Protein AF-A0A3Q2QV92-F1 (afdb_mo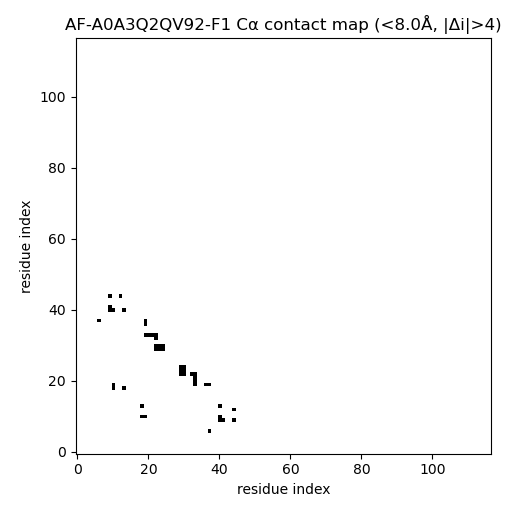nomer)

InterPro domains:
  IPR042800 MAP3K7 C-terminal-like protein [PTHR47140] (11-117)
  IPR060742 MAP3K7-like, C-terminal coiled coil [PF27575] (24-115)

Sequence (117 aa):
METNSSPSHFFICLVNVLQPVPPCMSLRESVQVYKEHCRMAREFHHVKQEISVLEERKRKLLAELVEDEKVAVEIVRLEEEFQRLTEENRSLVTLHSERRQQLERLCLANQTSQDPS

Solvent-accessible surface area (backbone atoms only — not comparable to full-atom values): 6821 Å² total; per-residue (Å²): 137,83,78,81,75,78,72,75,73,60,51,73,78,39,59,83,90,67,48,80,68,84,54,50,88,92,38,70,66,40,44,50,53,38,54,50,51,57,50,53,46,48,53,52,52,51,53,52,50,54,51,51,53,51,53,52,50,51,52,51,53,53,53,52,52,55,55,52,51,54,51,52,55,51,50,54,56,50,52,54,50,52,52,52,52,51,53,51,50,53,51,51,55,51,52,52,52,53,53,50,52,52,51,54,51,53,56,52,56,54,54,72,71,67,70,77,134

Structure (mmCIF, N/CA/C/O backbone):
data_AF-A0A3Q2QV92-F1
#
_entry.id   AF-A0A3Q2QV92-F1
#
loop_
_atom_site.group_PDB
_atom_site.id
_atom_site.type_symbol
_atom_site.label_atom_id
_atom_site.label_alt_id
_atom_site.label_comp_id
_atom_site.label_asym_id
_atom_site.label_entity_id
_atom_site.label_seq_id
_atom_site.pdbx_PDB_ins_code
_atom_site.Cartn_x
_atom_site.Cartn_y
_atom_site.Cartn_z
_atom_site.occupancy
_atom_site.B_iso_or_equiv
_atom_site.auth_seq_id
_atom_site.auth_comp_id
_atom_site.auth_asym_id
_atom_site.auth_atom_id
_atom_site.pdbx_PDB_model_num
ATOM 1 N N . MET A 1 1 ? 45.230 2.906 -34.585 1.00 32.62 1 MET A N 1
ATOM 2 C CA . MET A 1 1 ? 44.788 1.650 -33.945 1.00 32.62 1 MET A CA 1
ATOM 3 C C . MET A 1 1 ? 43.510 1.970 -33.194 1.00 32.62 1 MET A C 1
ATOM 5 O O . MET A 1 1 ? 43.583 2.457 -32.076 1.00 32.62 1 MET A O 1
ATOM 9 N N . GLU A 1 2 ? 42.357 1.836 -33.850 1.00 36.00 2 GLU A N 1
ATOM 10 C CA . GLU A 1 2 ? 41.067 2.069 -33.193 1.00 36.00 2 GLU A CA 1
ATOM 11 C C . GLU A 1 2 ? 40.685 0.814 -32.415 1.00 36.00 2 GLU A C 1
ATOM 13 O O . GLU A 1 2 ? 40.704 -0.299 -32.942 1.00 36.00 2 GLU A O 1
ATOM 18 N N . THR A 1 3 ? 40.434 0.992 -31.125 1.00 40.31 3 THR A N 1
ATOM 19 C CA . THR A 1 3 ? 40.101 -0.079 -30.200 1.00 40.31 3 THR A CA 1
ATOM 20 C C . THR A 1 3 ? 38.724 -0.636 -30.552 1.00 40.31 3 THR A C 1
ATOM 22 O O . THR A 1 3 ? 37.710 0.056 -30.474 1.00 40.31 3 THR A O 1
ATOM 25 N N . ASN A 1 4 ? 38.702 -1.912 -30.944 1.00 44.56 4 ASN A N 1
ATOM 26 C CA . ASN A 1 4 ? 37.500 -2.737 -30.999 1.00 44.56 4 ASN A CA 1
ATOM 27 C C . ASN A 1 4 ? 36.837 -2.713 -29.617 1.00 44.56 4 ASN A C 1
ATOM 29 O O . ASN A 1 4 ? 37.241 -3.430 -28.703 1.00 44.56 4 ASN A O 1
ATOM 33 N N . SER A 1 5 ? 35.852 -1.834 -29.455 1.00 44.88 5 SER A N 1
ATOM 34 C CA . SER A 1 5 ? 35.025 -1.750 -28.260 1.00 44.88 5 SER A CA 1
ATOM 35 C C . SER A 1 5 ? 34.110 -2.974 -28.256 1.00 44.88 5 SER A C 1
ATOM 37 O O . SER A 1 5 ? 33.165 -3.058 -29.042 1.00 44.88 5 SER A O 1
ATOM 39 N N . SER A 1 6 ? 34.472 -3.976 -27.454 1.00 47.66 6 SER A N 1
ATOM 40 C CA . SER A 1 6 ? 33.797 -5.272 -27.424 1.00 47.66 6 SER A CA 1
ATOM 41 C C . SER A 1 6 ? 32.305 -5.124 -27.088 1.00 47.66 6 SER A C 1
ATOM 43 O O . SER A 1 6 ? 31.974 -4.479 -26.091 1.00 47.66 6 SER A O 1
ATOM 45 N N . PRO A 1 7 ? 31.384 -5.746 -27.846 1.00 55.47 7 PRO A N 1
ATOM 46 C CA . PRO A 1 7 ? 29.952 -5.464 -27.739 1.00 55.47 7 PRO A CA 1
ATOM 47 C C . PRO A 1 7 ? 29.232 -6.277 -26.633 1.00 55.47 7 PRO A C 1
ATOM 49 O O . PRO A 1 7 ? 28.012 -6.327 -26.574 1.00 55.47 7 PRO A O 1
ATOM 52 N N . SER A 1 8 ? 29.942 -6.979 -25.753 1.00 57.50 8 SER A N 1
ATOM 53 C CA . SER A 1 8 ? 29.521 -8.342 -25.399 1.00 57.50 8 SER A CA 1
ATOM 54 C C . SER A 1 8 ? 28.369 -8.523 -24.397 1.00 57.50 8 SER A C 1
ATOM 56 O O . SER A 1 8 ? 27.749 -9.579 -24.426 1.00 57.50 8 SER A O 1
ATOM 58 N N . HIS A 1 9 ? 28.035 -7.564 -23.525 1.00 56.59 9 HIS A N 1
ATOM 59 C CA . HIS A 1 9 ? 27.060 -7.838 -22.447 1.00 56.59 9 HIS A CA 1
ATOM 60 C C . HIS A 1 9 ? 25.622 -7.369 -22.739 1.00 56.59 9 HIS A C 1
ATOM 62 O O . HIS A 1 9 ? 24.667 -7.931 -22.208 1.00 56.59 9 HIS A O 1
ATOM 68 N N . PHE A 1 10 ? 25.437 -6.375 -23.614 1.00 56.56 10 PHE A N 1
ATOM 69 C CA . PHE A 1 10 ? 24.114 -5.791 -23.887 1.00 56.56 10 PHE A CA 1
ATOM 70 C C . PHE A 1 10 ? 23.284 -6.615 -24.885 1.00 56.56 10 PHE A C 1
ATOM 72 O O . PHE A 1 10 ? 22.057 -6.632 -24.802 1.00 56.56 10 PHE A O 1
ATOM 79 N N . PHE A 1 11 ? 23.936 -7.351 -25.792 1.00 60.09 11 PHE A N 1
ATOM 80 C CA . PHE A 1 11 ? 23.249 -8.173 -26.802 1.00 60.09 11 PHE A CA 1
ATOM 81 C C . PHE A 1 11 ? 22.728 -9.508 -26.273 1.00 60.09 11 PHE A C 1
ATOM 83 O O . PHE A 1 11 ? 21.886 -10.123 -26.921 1.00 60.09 11 PHE A O 1
ATOM 90 N N . ILE A 1 12 ? 23.180 -9.942 -25.092 1.00 58.53 12 ILE A N 1
ATOM 91 C CA . ILE A 1 12 ? 22.700 -11.171 -24.441 1.00 58.53 12 ILE A CA 1
ATOM 92 C C . ILE A 1 12 ? 21.227 -11.023 -24.019 1.00 58.53 12 ILE A C 1
ATOM 94 O O . ILE A 1 12 ? 20.490 -12.002 -23.968 1.00 58.53 12 ILE A O 1
ATOM 98 N N . CYS A 1 13 ? 20.767 -9.794 -23.760 1.00 58.47 13 CYS A N 1
ATOM 99 C CA . CYS A 1 13 ? 19.393 -9.519 -23.331 1.00 58.47 13 CYS A CA 1
ATOM 100 C C . CYS A 1 13 ? 18.406 -9.256 -24.479 1.00 58.47 13 CYS A C 1
ATOM 102 O O . CYS A 1 13 ? 17.215 -9.057 -24.213 1.00 58.47 13 CYS A O 1
ATOM 104 N N . LEU A 1 14 ? 18.882 -9.218 -25.725 1.00 67.75 14 LEU A N 1
ATOM 105 C CA . LEU A 1 14 ? 18.034 -9.131 -26.908 1.00 67.75 14 LEU A CA 1
ATOM 106 C C . LEU A 1 14 ? 17.608 -10.545 -27.315 1.00 67.75 14 LEU A C 1
ATOM 108 O O . LEU A 1 14 ? 18.427 -11.459 -27.324 1.00 67.75 14 LEU A O 1
ATOM 112 N N . VAL A 1 15 ? 16.333 -10.733 -27.672 1.00 69.12 15 VAL A N 1
ATOM 113 C CA . VAL A 1 15 ? 15.891 -11.975 -28.332 1.00 69.12 15 VAL A CA 1
ATOM 114 C C . VAL A 1 15 ? 16.748 -12.219 -29.575 1.00 69.12 15 VAL A C 1
ATOM 116 O O . VAL A 1 15 ? 17.156 -11.259 -30.221 1.00 69.12 15 VAL A O 1
ATOM 119 N N . ASN A 1 16 ? 17.003 -13.483 -29.925 1.00 65.94 16 ASN A N 1
ATOM 120 C CA . ASN A 1 16 ? 17.949 -13.865 -30.988 1.00 65.94 16 ASN A CA 1
ATOM 121 C C . ASN A 1 16 ? 17.770 -13.085 -32.308 1.00 65.94 16 ASN A C 1
ATOM 123 O O . ASN A 1 16 ? 18.749 -12.795 -32.983 1.00 65.94 16 ASN A O 1
ATOM 127 N N . VAL A 1 17 ? 16.540 -12.687 -32.652 1.00 69.19 17 VAL A N 1
ATOM 128 C CA . VAL A 1 17 ? 16.218 -11.904 -33.864 1.00 69.19 17 VAL A CA 1
ATOM 129 C C . VAL A 1 17 ? 16.657 -10.432 -33.816 1.00 69.19 17 VAL A C 1
ATOM 131 O O . VAL A 1 17 ? 16.659 -9.762 -34.841 1.00 69.19 17 VAL A O 1
ATOM 134 N N . LEU A 1 18 ? 17.012 -9.918 -32.639 1.00 74.38 18 LEU A N 1
ATOM 135 C CA . LEU A 1 18 ? 17.429 -8.535 -32.403 1.00 74.38 18 LEU A CA 1
ATOM 136 C C . LEU A 1 18 ? 18.944 -8.409 -32.173 1.00 74.38 18 LEU A C 1
ATOM 138 O O . LEU A 1 18 ? 19.425 -7.310 -31.896 1.00 74.38 18 LEU A O 1
ATOM 142 N N . GLN A 1 19 ? 19.720 -9.492 -32.274 1.00 80.44 19 GLN A N 1
ATOM 143 C CA . GLN A 1 19 ? 21.178 -9.396 -32.192 1.00 80.44 19 GLN A CA 1
ATOM 144 C C . GLN A 1 19 ? 21.750 -8.737 -33.458 1.00 80.44 19 GLN A C 1
ATOM 146 O O . GLN A 1 19 ? 21.319 -9.061 -34.566 1.00 80.44 19 GLN A O 1
ATOM 151 N N . PRO A 1 20 ? 22.711 -7.805 -33.330 1.00 81.62 20 PRO A N 1
ATOM 152 C CA . PRO A 1 20 ? 23.298 -7.157 -34.489 1.00 81.62 20 PRO A CA 1
ATOM 153 C C . PRO A 1 20 ? 24.110 -8.155 -35.313 1.00 81.62 20 PRO A C 1
ATOM 155 O O . PRO A 1 20 ? 24.952 -8.885 -34.786 1.00 81.62 20 PRO A O 1
ATOM 158 N N . VAL A 1 21 ? 23.913 -8.120 -36.627 1.00 83.88 21 VAL A N 1
ATOM 159 C CA . VAL A 1 21 ? 24.766 -8.836 -37.579 1.00 83.88 21 VAL A CA 1
ATOM 160 C C . VAL A 1 21 ? 26.137 -8.145 -37.636 1.00 83.88 21 VAL A C 1
ATOM 162 O O . VAL A 1 21 ? 26.169 -6.917 -37.738 1.00 83.88 21 VAL A O 1
ATOM 165 N N . PRO A 1 22 ? 27.268 -8.876 -37.587 1.00 86.19 22 PRO A N 1
ATOM 166 C CA . PRO A 1 22 ? 28.598 -8.276 -37.694 1.00 86.19 22 PRO A CA 1
ATOM 167 C C . PRO A 1 22 ? 28.753 -7.409 -38.957 1.00 86.19 22 PRO A C 1
ATOM 169 O O . PRO A 1 22 ? 28.297 -7.816 -40.030 1.00 86.19 22 PRO A O 1
ATOM 172 N N . PRO A 1 23 ? 29.395 -6.229 -38.866 1.00 91.81 23 PRO A N 1
ATOM 173 C CA . PRO A 1 23 ? 29.493 -5.326 -40.003 1.00 91.81 23 PRO A CA 1
ATOM 174 C C . PRO A 1 23 ? 30.485 -5.834 -41.056 1.00 91.81 23 PRO A C 1
ATOM 176 O O . PRO A 1 23 ? 31.534 -6.398 -40.739 1.00 91.81 23 PRO A O 1
ATOM 179 N N . CYS A 1 24 ? 30.195 -5.550 -42.326 1.00 92.81 24 CYS A N 1
ATOM 180 C CA . CYS A 1 24 ? 31.147 -5.695 -43.420 1.00 92.81 24 CYS A CA 1
ATOM 181 C C . CYS A 1 24 ? 32.129 -4.515 -43.396 1.00 92.81 24 CYS A C 1
ATOM 183 O O . CYS A 1 24 ? 31.761 -3.386 -43.713 1.00 92.81 24 CYS A O 1
ATOM 185 N N . MET A 1 25 ? 33.388 -4.770 -43.032 1.00 90.69 25 MET A N 1
ATOM 186 C CA . MET A 1 25 ? 34.381 -3.710 -42.793 1.00 90.69 25 MET A CA 1
ATOM 187 C C . MET A 1 25 ? 34.779 -2.921 -44.048 1.00 90.69 25 MET A C 1
ATOM 189 O O . MET A 1 25 ? 35.280 -1.805 -43.932 1.00 90.69 25 MET A O 1
ATOM 193 N N . SER A 1 26 ? 34.552 -3.472 -45.243 1.00 93.62 26 SER A N 1
ATOM 194 C CA . SER A 1 26 ? 34.794 -2.783 -46.515 1.00 93.62 26 SER A CA 1
ATOM 195 C C . SER A 1 26 ? 33.666 -1.829 -46.917 1.00 93.62 26 SER A C 1
ATOM 197 O 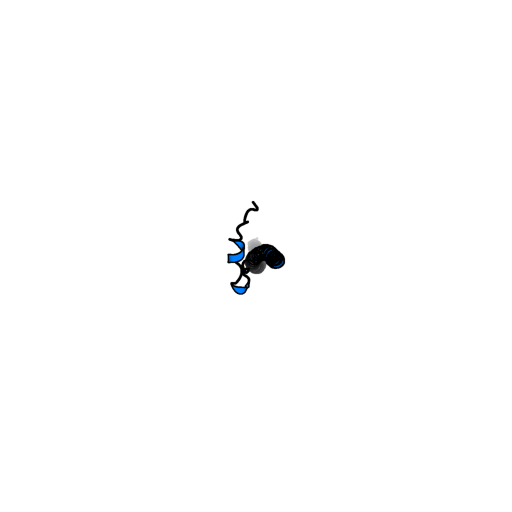O . SER A 1 26 ? 33.860 -1.030 -47.830 1.00 93.62 26 SER A O 1
ATOM 199 N N . LEU A 1 27 ? 32.501 -1.900 -46.259 1.00 95.44 27 LEU A N 1
ATOM 200 C CA . LEU A 1 27 ? 31.336 -1.070 -46.557 1.00 95.44 27 LEU A CA 1
ATOM 201 C C . LEU A 1 27 ? 31.040 -0.130 -45.383 1.00 95.44 27 LEU A C 1
ATOM 203 O O . LEU A 1 27 ? 30.662 -0.561 -44.291 1.00 95.44 27 LEU A O 1
ATOM 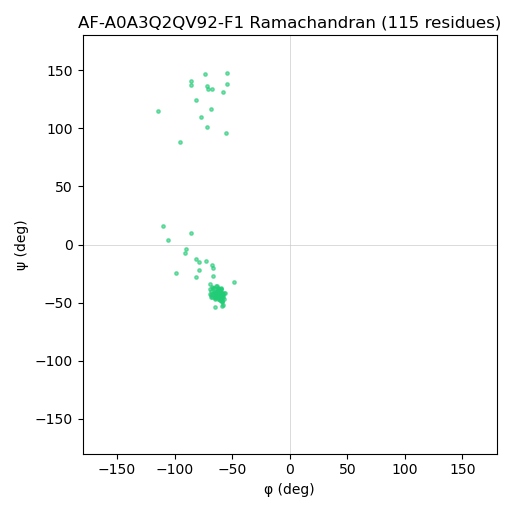207 N N . ARG A 1 28 ? 31.176 1.176 -45.617 1.00 94.69 28 ARG A N 1
ATOM 208 C CA . ARG A 1 28 ? 31.004 2.209 -44.583 1.00 94.69 28 ARG A CA 1
ATOM 209 C C . ARG A 1 28 ? 29.606 2.167 -43.965 1.00 94.69 28 ARG A C 1
ATOM 211 O O . ARG A 1 28 ? 29.464 2.270 -42.747 1.00 94.69 28 ARG A O 1
ATOM 218 N N . GLU A 1 29 ? 28.596 1.983 -44.801 1.00 94.62 29 GLU A N 1
ATOM 219 C CA . GLU A 1 29 ? 27.184 1.935 -44.437 1.00 94.62 29 GLU A CA 1
ATOM 220 C C . GLU A 1 29 ? 26.911 0.772 -43.477 1.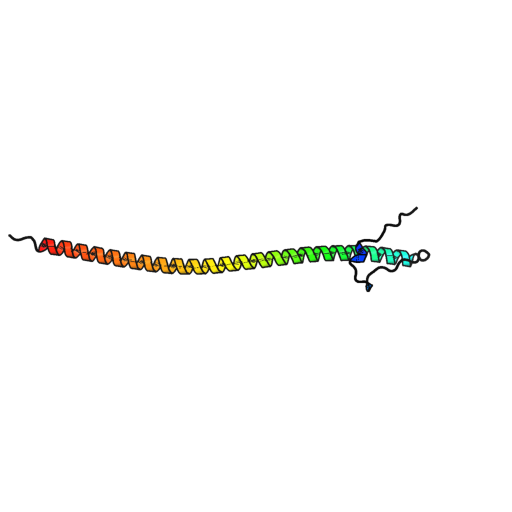00 94.62 29 GLU A C 1
ATOM 222 O O . GLU A 1 29 ? 26.221 0.947 -42.476 1.00 94.62 29 GLU A O 1
ATOM 227 N N . SER A 1 30 ? 27.524 -0.394 -43.718 1.00 93.06 30 SER A N 1
ATOM 228 C CA . SER A 1 30 ? 27.376 -1.567 -42.848 1.00 93.06 30 SER A CA 1
ATOM 229 C C . SER A 1 30 ? 27.940 -1.312 -41.449 1.00 93.06 30 SER A C 1
ATOM 231 O O . SER A 1 30 ? 27.285 -1.610 -40.448 1.00 93.06 30 SER A O 1
ATOM 233 N N . VAL A 1 31 ? 29.119 -0.687 -41.366 1.00 92.94 31 VAL A N 1
ATOM 234 C CA . VAL A 1 31 ? 29.730 -0.298 -40.086 1.00 92.94 31 VAL A CA 1
ATOM 235 C C . VAL A 1 31 ? 28.858 0.719 -39.343 1.00 92.94 31 VAL A C 1
ATOM 237 O O . VAL A 1 31 ? 28.709 0.626 -38.123 1.00 92.94 31 VAL A O 1
ATOM 240 N N . GLN A 1 32 ? 28.265 1.682 -40.052 1.00 92.75 32 GLN A N 1
ATOM 241 C CA . GLN A 1 32 ? 27.408 2.698 -39.443 1.00 92.75 32 GLN A CA 1
ATOM 242 C C . GLN A 1 32 ? 26.098 2.107 -38.906 1.00 92.75 32 GLN A C 1
ATOM 244 O O . GLN A 1 32 ? 25.740 2.388 -37.762 1.00 92.75 32 GLN A O 1
ATOM 249 N N . VAL A 1 33 ? 25.425 1.250 -39.681 1.00 91.88 33 VAL A N 1
ATOM 250 C CA . VAL A 1 33 ? 24.199 0.555 -39.249 1.00 91.88 33 VAL A CA 1
ATOM 251 C C . VAL A 1 33 ? 24.464 -0.297 -38.007 1.00 91.88 33 VAL A C 1
ATOM 253 O O . VAL A 1 33 ? 23.696 -0.242 -37.049 1.00 91.88 33 VAL A O 1
ATOM 256 N N . TYR A 1 34 ? 25.584 -1.026 -37.968 1.00 88.88 34 TYR A N 1
ATOM 257 C CA . TYR A 1 34 ? 25.968 -1.806 -36.791 1.00 88.88 34 TYR A CA 1
ATOM 258 C C . TYR A 1 34 ? 26.159 -0.931 -35.545 1.00 88.88 34 TYR A C 1
ATOM 260 O O . TYR A 1 34 ? 25.626 -1.245 -34.479 1.00 88.88 34 TYR A O 1
ATOM 268 N N . LYS A 1 35 ? 26.892 0.186 -35.669 1.00 89.06 35 LYS A N 1
ATOM 269 C CA . LYS A 1 35 ? 27.109 1.131 -34.558 1.00 89.06 35 LYS A CA 1
ATOM 270 C C . LYS A 1 35 ? 25.790 1.693 -34.029 1.00 89.06 35 LYS A C 1
ATOM 272 O O . LYS A 1 35 ? 25.618 1.784 -32.812 1.00 89.06 35 LYS A O 1
ATOM 277 N N . GLU A 1 36 ? 24.872 2.026 -34.930 1.00 91.25 36 GLU A N 1
ATOM 278 C CA . GLU A 1 36 ? 23.550 2.535 -34.578 1.00 91.25 36 GLU A CA 1
ATOM 279 C C . GLU A 1 36 ? 22.711 1.485 -33.843 1.00 91.25 36 GLU A C 1
ATOM 281 O O . GLU A 1 36 ? 22.203 1.750 -32.754 1.00 91.25 36 GLU A O 1
ATOM 286 N N . HIS A 1 37 ? 22.670 0.252 -34.355 1.00 89.38 37 HIS A N 1
ATOM 287 C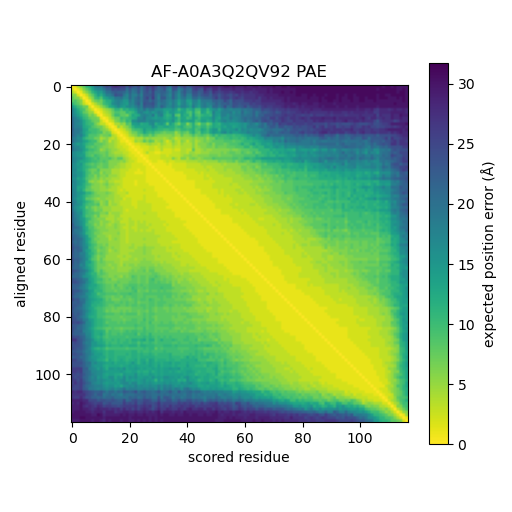 CA . HIS A 1 37 ? 21.996 -0.863 -33.684 1.00 89.38 37 HIS A CA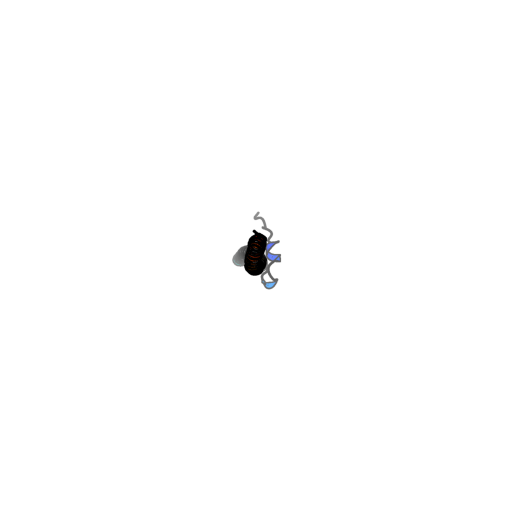 1
ATOM 288 C C . HIS A 1 37 ? 22.536 -1.074 -32.270 1.00 89.38 37 HIS A C 1
ATOM 290 O O . HIS A 1 37 ? 21.780 -1.270 -31.319 1.00 89.38 37 HIS A O 1
ATOM 296 N N . CYS A 1 38 ? 23.857 -0.986 -32.107 1.00 86.38 38 CYS A N 1
ATOM 297 C CA 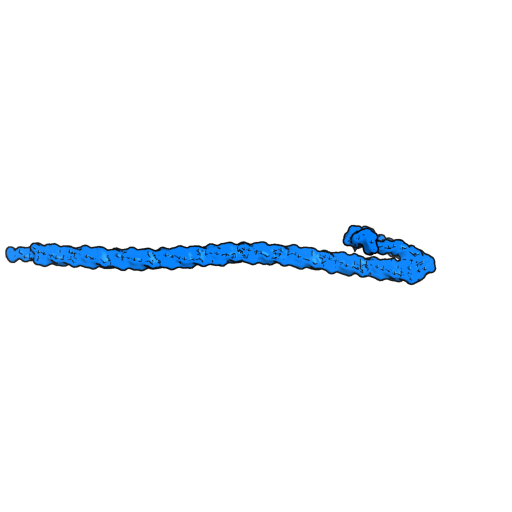. CYS A 1 38 ? 24.487 -1.110 -30.800 1.00 86.38 38 CYS A CA 1
ATOM 298 C C . CYS A 1 38 ? 24.075 0.013 -29.842 1.00 86.38 38 CYS A C 1
ATOM 300 O O . CYS A 1 38 ? 23.950 -0.233 -28.642 1.00 86.38 38 CYS A O 1
ATOM 302 N N . ARG A 1 39 ? 23.884 1.240 -30.341 1.00 89.69 39 ARG A N 1
ATOM 303 C CA . ARG A 1 39 ? 23.372 2.363 -29.545 1.00 89.69 39 ARG A CA 1
ATOM 304 C C . ARG A 1 39 ? 21.940 2.098 -29.094 1.00 89.69 39 ARG A C 1
ATOM 306 O O . ARG A 1 39 ? 21.692 2.092 -27.890 1.00 89.69 39 ARG A O 1
ATOM 313 N N . MET A 1 40 ? 21.052 1.780 -30.031 1.00 90.12 40 MET A N 1
ATOM 314 C CA . MET A 1 40 ? 19.644 1.500 -29.738 1.00 90.12 40 MET A CA 1
ATOM 315 C C . MET A 1 40 ? 19.475 0.315 -28.778 1.00 90.12 40 MET A C 1
ATOM 317 O O . MET A 1 40 ? 18.651 0.362 -27.873 1.00 90.12 40 MET A O 1
ATOM 321 N N . ALA A 1 41 ? 20.291 -0.733 -28.916 1.00 86.12 41 ALA A N 1
ATOM 322 C CA . ALA A 1 41 ? 20.284 -1.877 -28.005 1.00 86.12 41 ALA A CA 1
ATOM 323 C C . ALA A 1 41 ? 20.599 -1.488 -26.551 1.00 86.12 41 ALA A C 1
ATOM 325 O O . ALA A 1 41 ? 19.991 -2.025 -25.622 1.00 86.12 41 ALA A O 1
ATOM 326 N N . ARG A 1 42 ? 21.534 -0.549 -26.341 1.00 84.81 42 ARG A N 1
ATOM 327 C CA . ARG A 1 42 ? 21.850 -0.036 -24.999 1.00 84.81 42 ARG A CA 1
ATOM 328 C C . ARG A 1 42 ? 20.691 0.770 -24.425 1.00 84.81 42 ARG A C 1
ATOM 330 O O . ARG A 1 42 ? 20.332 0.556 -23.272 1.00 84.81 42 ARG A O 1
ATOM 337 N N . GLU A 1 43 ? 20.096 1.645 -25.229 1.00 90.56 43 GLU A N 1
ATOM 338 C CA . GLU A 1 43 ? 18.933 2.447 -24.828 1.00 90.56 43 GLU A CA 1
ATOM 339 C C . GLU A 1 43 ? 17.738 1.554 -24.481 1.00 90.56 43 GLU A C 1
ATOM 341 O O . GLU A 1 43 ? 17.132 1.705 -23.424 1.00 90.56 43 GLU A O 1
ATOM 346 N N . PHE A 1 44 ? 17.461 0.543 -25.307 1.00 88.25 44 PHE A N 1
ATOM 347 C CA . PHE A 1 44 ? 16.423 -0.447 -25.039 1.00 88.25 44 PHE A CA 1
ATOM 348 C C . PHE A 1 44 ? 16.655 -1.177 -23.713 1.00 88.25 44 PHE A C 1
ATOM 350 O O . PHE A 1 44 ? 15.729 -1.343 -22.919 1.00 88.25 44 PHE A O 1
ATOM 357 N N . HIS A 1 45 ? 17.893 -1.607 -23.451 1.00 86.19 45 HIS A N 1
ATOM 358 C CA . HIS A 1 45 ? 18.222 -2.280 -22.198 1.00 86.19 45 HIS A CA 1
ATOM 359 C C . HIS A 1 45 ? 18.032 -1.360 -20.988 1.00 86.19 45 HIS A C 1
ATOM 361 O O . HIS A 1 45 ? 17.468 -1.793 -19.986 1.00 86.19 45 HIS A O 1
ATOM 367 N N . HIS A 1 46 ? 18.455 -0.100 -21.099 1.00 89.06 46 HIS A N 1
ATOM 368 C CA . HIS A 1 46 ? 18.259 0.904 -20.057 1.00 89.06 46 HIS A CA 1
ATOM 369 C C . HIS A 1 46 ? 16.773 1.089 -19.732 1.00 89.06 46 HIS A C 1
ATOM 371 O O . HIS A 1 46 ? 16.366 0.911 -18.588 1.00 89.06 46 HIS A O 1
ATOM 377 N N . VAL A 1 47 ? 15.941 1.328 -20.749 1.00 94.69 47 VAL A N 1
ATOM 378 C CA . VAL A 1 47 ? 14.490 1.489 -20.564 1.00 94.69 47 VAL A CA 1
ATOM 379 C C . VAL A 1 47 ? 13.868 0.228 -19.957 1.00 94.69 47 VAL A C 1
ATOM 381 O O . VAL A 1 47 ? 13.028 0.314 -19.064 1.00 94.69 47 VAL A O 1
ATOM 384 N N . LYS A 1 48 ? 14.305 -0.967 -20.371 1.00 91.12 48 LYS A N 1
ATOM 385 C CA . LYS A 1 48 ? 13.835 -2.230 -19.782 1.00 91.12 48 LYS A CA 1
ATOM 386 C C . LYS A 1 48 ? 14.174 -2.340 -18.289 1.00 91.12 48 LYS A C 1
ATOM 388 O O . LYS A 1 48 ? 13.351 -2.838 -17.516 1.00 91.12 48 LYS A O 1
ATOM 393 N N . GLN A 1 49 ? 15.359 -1.891 -17.875 1.00 92.38 49 GLN A N 1
ATOM 394 C CA . GLN A 1 49 ? 15.733 -1.838 -16.460 1.00 92.38 49 GLN A CA 1
ATOM 395 C C . GLN A 1 49 ? 14.849 -0.847 -15.694 1.00 92.38 49 GLN A C 1
ATOM 397 O O . GLN A 1 49 ? 14.322 -1.204 -14.642 1.00 92.38 49 GLN A O 1
ATOM 402 N N . GLU A 1 50 ? 14.622 0.350 -16.239 1.00 97.62 50 GLU A N 1
ATOM 403 C CA . GLU A 1 50 ? 13.745 1.356 -15.626 1.00 97.62 50 GLU A CA 1
ATOM 404 C C . GLU A 1 50 ? 12.310 0.840 -15.455 1.00 97.62 50 GLU A C 1
ATOM 406 O O . GLU A 1 50 ? 11.741 0.961 -14.369 1.00 97.62 50 GLU A O 1
ATOM 411 N N . ILE A 1 51 ? 11.750 0.183 -16.479 1.00 97.56 51 ILE A N 1
ATOM 412 C CA . ILE A 1 51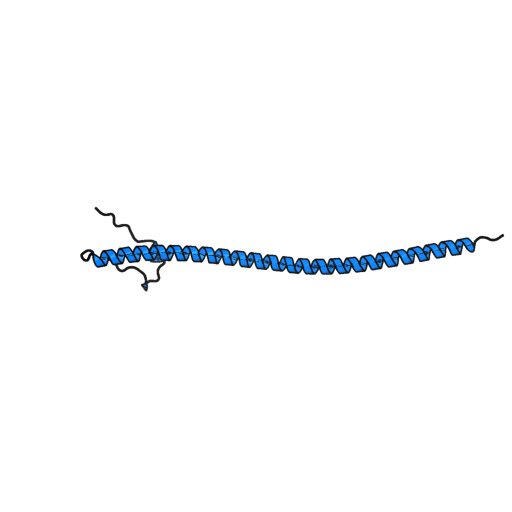 ? 10.436 -0.475 -16.399 1.00 97.56 51 ILE A CA 1
ATOM 413 C C . ILE A 1 51 ? 10.424 -1.506 -15.267 1.00 97.56 51 ILE A C 1
ATOM 415 O O . ILE A 1 51 ? 9.521 -1.487 -14.435 1.00 97.56 51 ILE A O 1
ATOM 419 N N . SER A 1 52 ? 11.450 -2.357 -15.181 1.00 96.81 52 SER A N 1
ATOM 420 C CA . SER A 1 52 ? 11.533 -3.397 -14.144 1.00 96.81 52 SER A CA 1
ATOM 421 C C . SER A 1 52 ? 11.571 -2.798 -12.729 1.00 96.81 52 SER A C 1
ATOM 423 O O . SER A 1 52 ? 10.919 -3.305 -11.814 1.00 96.81 52 SER A O 1
ATOM 425 N N . VAL A 1 53 ? 12.297 -1.688 -12.541 1.00 98.31 53 VAL A N 1
ATOM 426 C CA . VAL A 1 53 ? 12.343 -0.950 -11.266 1.00 98.31 53 VAL A CA 1
ATOM 427 C C . VAL A 1 53 ? 10.970 -0.368 -10.918 1.00 98.31 53 VAL A C 1
ATOM 429 O O . VAL A 1 53 ? 10.532 -0.459 -9.767 1.00 98.31 53 VAL A O 1
ATOM 432 N N . LEU A 1 54 ? 10.270 0.206 -11.899 1.00 98.75 54 LEU A N 1
ATOM 433 C CA . LEU A 1 54 ? 8.924 0.749 -11.704 1.00 98.75 54 LEU A CA 1
ATOM 434 C C . LEU A 1 54 ? 7.905 -0.346 -11.367 1.00 98.75 54 LEU A C 1
ATOM 436 O O . LEU A 1 54 ? 7.077 -0.152 -10.476 1.00 98.75 54 LEU A O 1
ATOM 440 N N . GLU A 1 55 ? 7.977 -1.501 -12.024 1.00 98.62 55 GLU A N 1
ATOM 441 C CA . GLU A 1 55 ? 7.110 -2.650 -11.747 1.00 98.62 55 GLU A CA 1
ATOM 442 C C . GLU A 1 55 ? 7.326 -3.213 -10.338 1.00 98.62 55 GLU A C 1
ATOM 444 O O . GLU A 1 55 ? 6.355 -3.507 -9.635 1.00 98.62 55 GLU A O 1
ATOM 449 N N . GLU A 1 56 ? 8.579 -3.313 -9.887 1.00 98.56 56 GLU A N 1
ATOM 450 C CA . GLU A 1 56 ? 8.901 -3.693 -8.507 1.00 98.56 56 GLU A CA 1
ATOM 451 C C . GLU A 1 56 ? 8.319 -2.690 -7.505 1.00 98.56 56 GLU A C 1
ATOM 453 O O . GLU A 1 56 ? 7.647 -3.085 -6.551 1.00 98.56 56 GLU A O 1
ATOM 458 N N . ARG A 1 57 ? 8.509 -1.385 -7.735 1.00 98.62 57 ARG A N 1
ATOM 459 C CA . ARG A 1 57 ? 7.946 -0.348 -6.858 1.00 98.62 57 ARG A CA 1
ATOM 460 C C . ARG A 1 57 ? 6.419 -0.404 -6.821 1.00 98.62 57 ARG A C 1
ATOM 462 O O . ARG A 1 57 ? 5.839 -0.296 -5.745 1.00 98.62 57 ARG A O 1
ATOM 469 N N . LYS A 1 58 ? 5.769 -0.610 -7.969 1.00 98.75 58 LYS A N 1
ATOM 470 C CA . LYS A 1 58 ? 4.313 -0.777 -8.052 1.00 98.75 58 LYS A CA 1
ATOM 471 C C . LYS A 1 58 ? 3.840 -1.968 -7.216 1.00 98.75 58 LYS A C 1
ATOM 473 O O . LYS A 1 58 ? 2.854 -1.838 -6.499 1.00 98.75 58 LYS A O 1
ATOM 478 N N . ARG A 1 59 ? 4.539 -3.108 -7.274 1.00 98.69 59 ARG A N 1
ATOM 479 C CA . ARG A 1 59 ? 4.207 -4.283 -6.450 1.00 98.69 59 ARG A CA 1
ATOM 480 C C . ARG A 1 59 ? 4.322 -4.000 -4.954 1.00 98.69 59 ARG A C 1
ATOM 482 O O . ARG A 1 59 ? 3.438 -4.410 -4.213 1.00 98.69 59 ARG A O 1
ATOM 489 N N . LYS A 1 60 ? 5.362 -3.281 -4.524 1.00 98.62 60 LYS A N 1
ATOM 490 C CA . LYS A 1 60 ? 5.525 -2.885 -3.114 1.00 98.62 60 LYS A CA 1
ATOM 491 C C . LYS A 1 60 ? 4.390 -1.983 -2.634 1.00 98.62 60 LYS A C 1
ATOM 493 O O . LYS A 1 60 ? 3.787 -2.282 -1.615 1.00 98.62 60 LYS A O 1
ATOM 498 N N . LEU A 1 61 ? 4.034 -0.967 -3.421 1.00 98.69 61 LEU A N 1
ATOM 499 C CA . LEU A 1 61 ? 2.920 -0.068 -3.096 1.00 98.69 61 LEU A CA 1
ATOM 500 C C . LEU A 1 61 ? 1.577 -0.807 -2.999 1.00 98.69 61 LEU A C 1
ATOM 502 O O . LEU A 1 61 ? 0.769 -0.503 -2.132 1.00 98.69 61 LEU A O 1
ATOM 506 N N . LEU A 1 62 ? 1.334 -1.794 -3.868 1.00 98.56 62 LEU A N 1
ATOM 507 C CA . LEU A 1 62 ? 0.130 -2.625 -3.774 1.00 98.56 62 LEU A CA 1
ATOM 508 C C . LEU A 1 62 ? 0.117 -3.485 -2.505 1.00 98.56 62 LEU A C 1
ATOM 510 O O . LEU A 1 62 ? -0.941 -3.661 -1.915 1.00 98.56 62 LEU A O 1
ATOM 514 N N . ALA A 1 63 ? 1.269 -4.012 -2.085 1.00 98.50 63 ALA A N 1
ATOM 515 C CA . ALA A 1 63 ? 1.370 -4.763 -0.837 1.00 98.50 63 ALA A CA 1
ATOM 516 C C . ALA A 1 63 ? 1.118 -3.867 0.387 1.00 98.50 63 ALA A C 1
ATOM 518 O O . ALA A 1 63 ? 0.382 -4.270 1.279 1.00 98.50 63 ALA A O 1
ATOM 519 N N . GLU A 1 64 ? 1.665 -2.647 0.398 1.00 98.44 64 GLU A N 1
ATOM 520 C CA . GLU A 1 64 ? 1.395 -1.645 1.440 1.00 98.44 64 GLU A CA 1
ATOM 521 C C . GLU A 1 64 ? -0.104 -1.319 1.525 1.00 98.44 64 GLU A C 1
ATOM 523 O O . GLU A 1 64 ? -0.681 -1.383 2.606 1.00 98.44 64 GLU A O 1
ATOM 528 N N . LEU A 1 65 ? -0.765 -1.097 0.383 1.00 98.44 65 LEU A N 1
ATOM 529 C CA . LEU A 1 65 ? -2.203 -0.810 0.338 1.00 98.44 65 LEU A CA 1
ATOM 530 C C . LEU A 1 65 ? -3.061 -1.942 0.931 1.00 98.44 65 LEU A C 1
ATOM 532 O O . LEU A 1 65 ? -4.062 -1.678 1.591 1.00 98.44 65 LEU A O 1
ATOM 536 N N . VAL A 1 66 ? -2.672 -3.200 0.708 1.00 98.19 66 VAL A N 1
ATOM 537 C CA . VAL A 1 66 ? -3.367 -4.364 1.282 1.00 98.19 66 VAL A CA 1
ATOM 538 C C . VAL A 1 66 ? -3.206 -4.418 2.802 1.00 98.19 66 VAL A C 1
ATOM 540 O O . VAL A 1 66 ? -4.143 -4.806 3.498 1.00 98.19 66 VAL A O 1
ATOM 543 N N . GLU A 1 67 ? -2.044 -4.045 3.341 1.00 98.12 67 GLU A N 1
ATOM 544 C CA . GLU A 1 67 ? -1.870 -3.962 4.796 1.00 98.12 67 GLU A CA 1
ATOM 545 C C . GLU A 1 67 ? -2.690 -2.812 5.397 1.00 98.12 67 GLU A C 1
ATOM 547 O O . GLU A 1 67 ? -3.348 -3.012 6.420 1.00 98.12 67 GLU A O 1
ATOM 552 N N . ASP A 1 68 ? -2.745 -1.655 4.734 1.00 98.25 68 ASP A N 1
ATOM 553 C CA . ASP A 1 68 ? -3.572 -0.522 5.168 1.00 98.25 68 ASP A CA 1
ATOM 554 C C . ASP A 1 68 ? -5.070 -0.875 5.192 1.00 98.25 68 ASP A C 1
ATOM 556 O O . ASP A 1 68 ? -5.787 -0.503 6.124 1.00 98.25 68 ASP A O 1
ATOM 560 N N . GLU A 1 69 ? -5.555 -1.649 4.215 1.00 98.19 69 GLU A N 1
ATOM 561 C CA . GLU A 1 69 ? -6.946 -2.119 4.185 1.00 98.19 69 GLU A CA 1
ATOM 562 C C . GLU A 1 69 ? -7.276 -3.015 5.390 1.00 98.19 69 GLU A C 1
ATOM 564 O O . GLU A 1 69 ? -8.339 -2.870 5.998 1.00 98.19 69 GLU A O 1
ATOM 569 N N . LYS A 1 70 ? -6.351 -3.890 5.809 1.00 98.06 70 LYS A N 1
ATOM 570 C CA . LYS A 1 70 ? -6.538 -4.704 7.024 1.00 98.06 70 LYS A CA 1
ATOM 571 C C . LYS A 1 70 ? -6.645 -3.836 8.273 1.00 98.06 70 LYS A C 1
ATOM 573 O O . LYS A 1 70 ? -7.474 -4.115 9.138 1.00 98.06 70 LYS A O 1
ATOM 578 N N . VAL A 1 71 ? -5.825 -2.787 8.366 1.00 98.31 71 VAL A N 1
ATOM 579 C CA . VAL A 1 71 ? -5.889 -1.831 9.481 1.00 98.31 71 VAL A CA 1
ATOM 580 C C . VAL A 1 71 ? -7.227 -1.094 9.475 1.00 98.31 71 VAL A C 1
ATOM 582 O O . VAL A 1 71 ? -7.846 -0.966 10.528 1.00 98.31 71 VAL A O 1
ATOM 585 N N . ALA A 1 72 ? -7.720 -0.668 8.310 1.00 98.38 72 ALA A N 1
ATOM 586 C CA . ALA A 1 72 ? -9.023 -0.014 8.194 1.00 98.38 72 ALA A CA 1
ATOM 587 C C . ALA A 1 72 ? -10.178 -0.922 8.655 1.00 98.38 72 ALA A C 1
ATOM 589 O O . ALA A 1 72 ? -11.055 -0.473 9.394 1.00 98.38 72 ALA A O 1
ATOM 590 N N . VAL A 1 73 ? -10.154 -2.206 8.282 1.00 98.25 73 VAL A N 1
ATOM 591 C CA . VAL A 1 73 ? -11.136 -3.196 8.759 1.00 98.25 73 VAL A CA 1
ATOM 592 C C . VAL A 1 73 ? -11.080 -3.346 10.282 1.00 98.25 73 VAL A C 1
ATOM 594 O O . VAL A 1 73 ? -12.123 -3.382 10.935 1.00 98.25 73 VAL A O 1
ATOM 597 N N . GLU A 1 74 ? -9.880 -3.392 10.863 1.00 98.44 74 GLU A N 1
ATOM 598 C CA . GLU A 1 74 ? -9.721 -3.494 12.317 1.00 98.44 74 GLU A CA 1
ATOM 599 C C . GLU A 1 74 ? -10.212 -2.234 13.046 1.00 98.44 74 GLU A C 1
ATOM 601 O O . GLU A 1 74 ? -10.844 -2.347 14.095 1.00 98.44 74 GLU A O 1
ATOM 606 N N . ILE A 1 75 ? -10.003 -1.043 12.476 1.00 98.56 75 ILE A N 1
ATOM 607 C CA . ILE A 1 75 ? -10.544 0.212 13.021 1.00 98.56 75 ILE A CA 1
ATOM 608 C C . ILE A 1 75 ? -12.072 0.143 13.103 1.00 98.56 75 ILE A C 1
ATOM 610 O O . ILE A 1 75 ? -12.624 0.395 14.172 1.00 98.56 75 ILE A O 1
ATOM 614 N N . VAL A 1 76 ? -12.750 -0.270 12.026 1.00 98.50 76 VAL A N 1
ATOM 615 C CA . VAL A 1 76 ? -14.219 -0.406 12.020 1.00 98.50 76 VAL A CA 1
ATOM 616 C C . VAL A 1 76 ? -14.681 -1.400 13.091 1.00 98.50 76 VAL A C 1
ATOM 618 O O . VAL A 1 76 ? -15.602 -1.110 13.855 1.00 98.50 76 VAL A O 1
ATOM 621 N N . ARG A 1 77 ? -14.002 -2.549 13.217 1.00 98.62 77 ARG A N 1
ATOM 622 C CA . ARG A 1 77 ? -14.309 -3.552 14.252 1.00 98.62 77 ARG A CA 1
ATOM 623 C C . ARG A 1 77 ? -14.198 -2.969 15.668 1.00 98.62 77 ARG A C 1
ATOM 625 O O . ARG A 1 77 ? -15.052 -3.243 16.516 1.00 98.62 77 ARG A O 1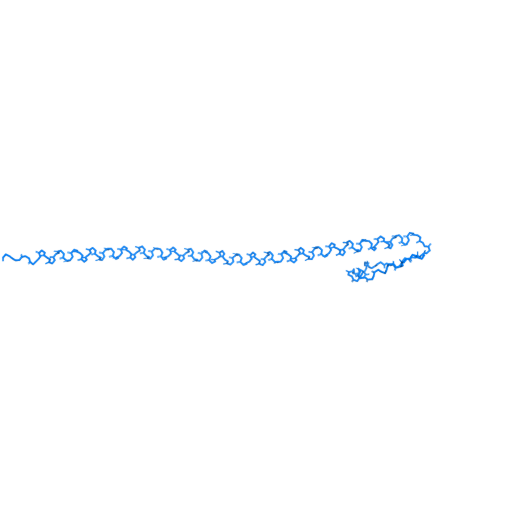
ATOM 632 N N . LEU A 1 78 ? -13.151 -2.185 15.927 1.00 98.75 78 LEU A N 1
ATOM 633 C CA . LEU A 1 78 ? -12.908 -1.541 17.219 1.00 98.75 78 LEU A CA 1
ATOM 634 C C . LEU A 1 78 ? -13.926 -0.434 17.516 1.00 98.75 78 LEU A C 1
ATOM 636 O O . LEU A 1 78 ? -14.375 -0.320 18.657 1.00 98.75 78 LEU A O 1
ATOM 640 N N . GLU A 1 79 ? -14.327 0.351 16.517 1.00 98.81 79 GLU A N 1
ATOM 641 C CA . GLU A 1 79 ? -15.366 1.378 16.667 1.00 98.81 79 GLU A CA 1
ATOM 642 C C . GLU A 1 79 ? -16.710 0.762 17.075 1.00 98.81 79 GLU A C 1
ATOM 644 O O . GLU A 1 79 ? -17.359 1.244 18.009 1.00 98.81 79 GLU A O 1
ATOM 649 N N . GLU A 1 80 ? -17.108 -0.342 16.441 1.00 98.69 80 GLU A N 1
ATOM 650 C CA . GLU A 1 80 ? -18.325 -1.069 16.812 1.00 98.69 80 GLU A CA 1
ATOM 651 C C . GLU A 1 80 ? -18.251 -1.637 18.237 1.00 98.69 80 GLU A C 1
ATOM 653 O O . GLU A 1 80 ? -19.228 -1.592 18.990 1.00 98.69 80 GLU A O 1
ATOM 658 N N . GLU A 1 81 ? -17.097 -2.183 18.629 1.00 98.75 81 GLU A N 1
ATOM 659 C CA . GLU A 1 81 ? -16.878 -2.703 19.981 1.00 98.75 81 GLU A CA 1
ATOM 660 C C . GLU A 1 81 ? -16.961 -1.595 21.032 1.00 98.75 81 GLU A C 1
ATOM 662 O O . GLU A 1 81 ? -17.663 -1.741 22.036 1.00 98.75 81 GLU A O 1
ATOM 667 N N . PHE A 1 82 ? -16.324 -0.458 20.764 1.00 98.75 82 PHE A N 1
ATOM 668 C CA . PHE A 1 82 ? -16.381 0.714 21.624 1.00 98.75 82 PHE A CA 1
ATOM 669 C C . PHE A 1 82 ? -17.817 1.221 21.811 1.00 98.75 82 PHE A C 1
ATOM 671 O O . PHE A 1 82 ? -18.222 1.531 22.935 1.00 98.75 82 PHE A O 1
ATOM 678 N N . GLN A 1 83 ? -18.614 1.268 20.740 1.00 98.75 83 GLN A N 1
ATOM 679 C CA . GLN A 1 83 ? -20.022 1.665 20.823 1.00 98.75 83 GLN A CA 1
ATOM 680 C C . GLN A 1 83 ? -20.837 0.702 21.693 1.00 98.75 83 GLN A C 1
ATOM 682 O O . GLN A 1 83 ? -21.579 1.156 22.568 1.00 98.75 83 GLN A O 1
ATOM 687 N N . ARG A 1 84 ? -20.666 -0.616 21.512 1.00 98.75 84 ARG A N 1
ATOM 688 C CA . ARG A 1 84 ? -21.343 -1.628 22.343 1.00 98.75 84 ARG A CA 1
ATOM 689 C C . ARG A 1 84 ? -20.994 -1.471 23.821 1.00 98.75 84 ARG A C 1
ATOM 691 O O . ARG A 1 84 ? -21.896 -1.414 24.654 1.00 98.75 84 ARG A O 1
ATOM 698 N N . LEU A 1 85 ? -19.705 -1.339 24.136 1.00 98.81 85 LEU A N 1
ATOM 699 C CA . LEU A 1 85 ? -19.234 -1.148 25.510 1.00 98.81 85 LEU A CA 1
ATOM 700 C C . LEU A 1 85 ? -19.756 0.155 26.120 1.00 98.81 85 LEU A C 1
ATOM 702 O O . LEU A 1 85 ? -20.113 0.188 27.296 1.00 98.81 85 LEU A O 1
ATOM 706 N N . THR A 1 86 ? -19.832 1.226 25.330 1.00 98.75 86 THR A N 1
ATOM 707 C CA . THR A 1 86 ? -20.374 2.514 25.782 1.00 98.75 86 THR A CA 1
ATOM 708 C C . THR A 1 86 ? -21.852 2.394 26.157 1.00 98.75 86 THR A C 1
ATOM 710 O O . THR A 1 86 ? -22.268 2.900 27.202 1.00 98.75 86 THR A O 1
ATOM 713 N N . GLU A 1 87 ? -22.643 1.694 25.342 1.00 98.75 87 GLU A N 1
ATOM 714 C CA . GLU A 1 87 ? -24.068 1.474 25.604 1.00 98.75 87 GLU A CA 1
ATOM 715 C C . GLU A 1 87 ? -24.302 0.583 26.833 1.00 98.75 87 GLU A C 1
ATOM 717 O O . GLU A 1 87 ? -25.143 0.886 27.687 1.00 98.75 87 GLU A O 1
ATOM 722 N N . GLU A 1 88 ? -23.523 -0.491 26.963 1.00 98.69 88 GLU A N 1
ATOM 723 C CA . GLU A 1 88 ? -23.582 -1.378 28.124 1.00 98.69 88 GLU A CA 1
ATOM 724 C C . GLU A 1 88 ? -23.205 -0.632 29.409 1.00 98.69 88 GLU A C 1
ATOM 726 O O . GLU A 1 88 ? -23.925 -0.704 30.408 1.00 98.69 88 GLU A O 1
ATOM 731 N N . ASN A 1 89 ? -22.134 0.164 29.375 1.00 98.75 89 ASN A N 1
ATOM 732 C CA . ASN A 1 89 ? -21.712 0.971 30.516 1.00 98.75 89 ASN A CA 1
ATOM 733 C C . ASN A 1 89 ? -22.810 1.963 30.933 1.00 98.75 89 ASN A C 1
ATOM 735 O O . ASN A 1 89 ? -23.179 2.022 32.107 1.00 98.75 89 ASN A O 1
ATOM 739 N N . ARG A 1 90 ? -23.416 2.669 29.970 1.00 98.75 90 ARG A N 1
ATOM 740 C CA . ARG A 1 90 ? -24.549 3.573 30.228 1.00 98.75 90 ARG A CA 1
ATOM 741 C C . ARG A 1 90 ? -25.723 2.853 30.898 1.00 98.75 90 ARG A C 1
ATOM 743 O O . ARG A 1 90 ? -26.327 3.388 31.835 1.00 98.75 90 ARG A O 1
ATOM 750 N N . SER A 1 91 ? -26.027 1.642 30.440 1.00 98.69 91 SER A N 1
ATOM 751 C CA . SER A 1 91 ? -27.091 0.805 31.004 1.00 98.69 91 SER A CA 1
ATOM 752 C C . SER A 1 91 ? -26.781 0.400 32.447 1.00 98.69 91 SER A C 1
ATOM 754 O O . SER A 1 91 ? -27.626 0.553 33.332 1.00 98.69 91 SER A O 1
ATOM 756 N N . LEU A 1 92 ? -25.548 -0.036 32.716 1.00 98.81 92 LEU A N 1
ATOM 757 C CA . LEU A 1 92 ? -25.093 -0.405 34.058 1.00 98.81 92 LEU A CA 1
ATOM 758 C C . LEU A 1 92 ? -25.101 0.783 35.023 1.00 98.81 92 LEU A C 1
ATOM 760 O O . LEU A 1 92 ? -25.561 0.644 36.157 1.00 98.81 92 LEU A O 1
ATOM 764 N N . VAL A 1 93 ? -24.645 1.959 34.583 1.00 98.69 93 VAL A N 1
ATOM 765 C CA . VAL A 1 93 ? -24.672 3.190 35.388 1.00 98.69 93 VAL A CA 1
ATOM 766 C C . VAL A 1 93 ? -26.106 3.567 35.754 1.00 98.69 93 VAL A C 1
ATOM 768 O O . VAL A 1 93 ? -26.384 3.871 36.919 1.00 98.69 93 VAL A O 1
ATOM 771 N N . THR A 1 94 ? -27.025 3.494 34.789 1.00 98.62 94 THR A N 1
ATOM 772 C CA . THR A 1 94 ? -28.454 3.744 35.024 1.00 98.62 94 THR A CA 1
ATOM 773 C C . THR A 1 94 ? -29.003 2.775 36.069 1.00 98.62 94 THR A C 1
ATOM 775 O O . THR A 1 94 ? -29.504 3.218 37.106 1.00 98.62 94 THR A O 1
ATOM 778 N N . LEU A 1 95 ? -28.809 1.468 35.873 1.00 98.62 95 LEU A N 1
ATOM 779 C CA . LEU A 1 95 ? -29.284 0.435 36.795 1.00 98.62 95 LEU A CA 1
ATOM 780 C C . LEU A 1 95 ? -28.698 0.599 38.205 1.00 98.62 95 LEU A C 1
ATOM 782 O O . LEU A 1 95 ? -29.418 0.488 39.199 1.00 98.62 95 LEU A O 1
ATOM 786 N N . HIS A 1 96 ? -27.401 0.891 38.311 1.00 98.44 96 HIS A N 1
ATOM 787 C CA . HIS A 1 96 ? -26.748 1.148 39.592 1.00 98.44 96 HIS A CA 1
ATOM 788 C C . HIS A 1 96 ? -27.384 2.349 40.306 1.00 98.44 96 HIS A C 1
ATOM 790 O O . HIS A 1 96 ? -27.666 2.285 41.505 1.00 98.44 96 HIS A O 1
ATOM 796 N N . SER A 1 97 ? -27.667 3.430 39.571 1.00 98.25 97 SER A N 1
ATOM 797 C CA . SER A 1 97 ? -28.312 4.620 40.131 1.00 98.25 97 SER A CA 1
ATOM 798 C C . SER A 1 97 ? -29.726 4.330 40.649 1.00 98.25 97 SER A C 1
ATOM 800 O O . SER A 1 97 ? -30.071 4.754 41.754 1.00 98.25 97 SER A O 1
ATOM 802 N N . GLU A 1 98 ? -30.512 3.542 39.911 1.00 98.38 98 GLU A N 1
ATOM 803 C CA . GLU A 1 98 ? -31.866 3.142 40.297 1.00 98.38 98 GLU A CA 1
ATOM 804 C C . GLU A 1 98 ? -31.856 2.264 41.549 1.00 98.38 98 GLU A C 1
ATOM 806 O O . GLU A 1 98 ? -32.632 2.493 42.482 1.00 98.38 98 GLU A O 1
ATOM 811 N N . ARG A 1 99 ? -30.952 1.277 41.600 1.00 98.19 99 ARG A N 1
ATOM 812 C CA . ARG A 1 99 ? -30.789 0.389 42.760 1.00 98.19 99 ARG A CA 1
ATOM 813 C C . ARG A 1 99 ? -30.350 1.168 43.998 1.00 98.19 99 ARG A C 1
ATOM 815 O O . ARG A 1 99 ? -30.906 0.947 45.073 1.00 98.19 99 ARG A O 1
ATOM 822 N N . ARG A 1 100 ? -29.434 2.131 43.849 1.00 98.06 100 ARG A N 1
ATOM 823 C CA . ARG A 1 100 ? -29.039 3.038 44.939 1.00 98.06 100 ARG A CA 1
ATOM 824 C C . ARG A 1 100 ? -30.237 3.828 45.471 1.00 98.06 100 ARG A C 1
ATOM 826 O O . ARG A 1 100 ? -30.479 3.816 46.673 1.00 98.06 100 ARG A O 1
ATOM 833 N N . GLN A 1 101 ? -31.027 4.447 44.593 1.00 97.88 101 GLN A N 1
ATOM 834 C CA . GLN A 1 101 ? -32.224 5.188 45.010 1.00 97.88 101 GLN A CA 1
ATOM 835 C C . GLN A 1 101 ? -33.270 4.290 45.687 1.00 97.88 101 GLN A C 1
ATOM 837 O O . GLN A 1 101 ? -33.945 4.715 46.624 1.00 97.88 101 GLN A O 1
ATOM 842 N N . GLN A 1 102 ? -33.435 3.050 45.218 1.00 97.19 102 GLN A N 1
ATOM 843 C CA . GLN A 1 102 ? -34.320 2.077 45.864 1.00 97.19 102 GLN A CA 1
ATOM 844 C C . GLN A 1 102 ? -33.864 1.768 47.294 1.00 97.19 102 GLN A C 1
ATOM 846 O O . GLN A 1 102 ? -34.697 1.775 48.200 1.00 97.19 102 GLN A O 1
ATOM 851 N N . LEU A 1 103 ? -32.563 1.554 47.504 1.00 97.25 103 LEU A N 1
ATOM 852 C CA . LEU A 1 103 ? -31.997 1.326 48.835 1.00 97.25 103 LEU A CA 1
ATOM 853 C C . LEU A 1 103 ? -32.184 2.540 49.753 1.00 97.25 103 LEU A C 1
ATOM 855 O O . LEU A 1 103 ? -32.623 2.376 50.888 1.00 97.25 103 LEU A O 1
ATOM 859 N N . GLU A 1 104 ? -31.935 3.754 49.259 1.00 96.38 104 GLU A N 1
ATOM 860 C CA . GLU A 1 104 ? -32.139 4.994 50.025 1.00 96.38 104 GLU A CA 1
ATOM 861 C C . GLU A 1 104 ? -33.591 5.134 50.509 1.00 96.38 104 GLU A C 1
ATOM 863 O O . GLU A 1 104 ? -33.829 5.425 51.682 1.00 96.38 104 GLU A O 1
ATOM 868 N N . ARG A 1 105 ? -34.574 4.842 49.645 1.00 96.12 105 ARG A N 1
ATOM 869 C CA . ARG A 1 105 ? -35.999 4.858 50.023 1.00 96.12 105 ARG A CA 1
ATOM 870 C C . ARG A 1 105 ? -36.338 3.832 51.104 1.00 96.12 105 ARG A C 1
ATOM 872 O O . ARG A 1 105 ? -37.085 4.158 52.023 1.00 96.12 105 ARG A O 1
ATOM 879 N N . LEU A 1 106 ? -35.796 2.616 51.014 1.00 95.50 106 LEU A N 1
ATOM 880 C CA . LEU A 1 106 ? -36.007 1.575 52.029 1.00 95.50 106 LEU A CA 1
ATOM 881 C C . LEU A 1 106 ? -35.404 1.974 53.382 1.00 95.50 106 LEU A C 1
ATOM 883 O O . LEU A 1 106 ? -36.039 1.779 54.418 1.00 95.50 106 LEU A O 1
ATOM 887 N N . CYS A 1 107 ? -34.212 2.576 53.379 1.00 93.06 107 CYS A N 1
ATOM 888 C CA . CYS A 1 107 ? -33.574 3.083 54.594 1.00 93.06 107 CYS A CA 1
ATOM 889 C C . CYS A 1 107 ? -34.408 4.175 55.278 1.00 93.06 107 CYS A C 1
ATOM 891 O O . CYS A 1 107 ? -34.529 4.159 56.501 1.00 93.06 107 CYS A O 1
ATOM 893 N N . LEU A 1 108 ? -34.993 5.100 54.509 1.00 91.88 108 LEU A N 1
ATOM 894 C CA . LEU A 1 108 ? -35.860 6.155 55.048 1.00 91.88 108 LEU A CA 1
ATOM 895 C C . LEU A 1 108 ? -37.177 5.589 55.604 1.00 91.88 108 LEU A C 1
ATOM 897 O O . LEU A 1 108 ? -37.578 5.953 56.706 1.00 91.88 108 LEU A O 1
ATOM 901 N N . ALA A 1 109 ? -37.817 4.659 54.887 1.00 87.50 109 ALA A N 1
ATOM 902 C CA . ALA A 1 109 ? -39.075 4.041 55.319 1.00 87.50 109 ALA A CA 1
ATOM 903 C C . ALA A 1 109 ? -38.934 3.229 56.623 1.00 87.50 109 ALA A C 1
ATOM 905 O O . ALA A 1 109 ? -39.835 3.226 57.468 1.00 87.50 109 ALA A O 1
ATOM 906 N N . ASN A 1 110 ? -37.794 2.559 56.813 1.00 80.50 110 ASN A N 1
ATOM 907 C CA . ASN A 1 110 ? -37.505 1.846 58.057 1.00 80.50 110 ASN A CA 1
ATOM 908 C C . ASN A 1 110 ? -37.278 2.799 59.242 1.00 80.50 110 ASN A C 1
ATOM 910 O O . ASN A 1 110 ? -37.688 2.471 60.350 1.00 80.50 110 ASN A O 1
ATOM 914 N N . GLN A 1 111 ? -36.698 3.984 59.024 1.00 75.44 111 GLN A N 1
ATOM 915 C CA . GLN A 1 111 ? -36.507 4.983 60.086 1.00 75.44 111 GLN A CA 1
ATOM 916 C C . GLN A 1 111 ? -37.836 5.589 60.547 1.00 75.44 111 GLN A C 1
ATOM 918 O O . GLN A 1 111 ? -38.083 5.674 61.744 1.00 75.44 111 GLN A O 1
ATOM 923 N N . THR A 1 112 ? -38.747 5.908 59.622 1.00 66.75 112 THR A N 1
ATOM 924 C CA . THR A 1 112 ? -40.087 6.421 59.974 1.00 66.75 112 THR A CA 1
ATOM 925 C C . THR A 1 112 ? -40.973 5.390 60.677 1.00 66.75 112 THR A C 1
ATOM 927 O O . THR A 1 112 ? -41.966 5.754 61.295 1.00 66.75 112 THR A O 1
ATOM 930 N N . SER A 1 113 ? -40.634 4.101 60.576 1.00 59.94 113 SER A N 1
ATOM 931 C CA . SER A 1 113 ? -41.353 3.006 61.242 1.00 59.94 113 SER A CA 1
ATOM 932 C C . SER A 1 113 ? -40.793 2.680 62.636 1.00 59.94 113 SER A C 1
ATOM 934 O O . SER A 1 113 ? -41.382 1.865 63.345 1.00 59.94 113 SER A O 1
ATOM 936 N N . GLN A 1 114 ? -39.662 3.283 63.028 1.00 56.12 114 GLN A N 1
ATOM 937 C CA . GLN A 1 114 ? -38.987 3.062 64.313 1.00 56.12 114 GLN A CA 1
ATOM 938 C C . GLN A 1 114 ? -39.057 4.257 65.281 1.00 56.12 114 GLN A C 1
ATOM 940 O O . GLN A 1 114 ? -38.350 4.234 66.283 1.00 56.12 114 GLN A O 1
ATOM 945 N N . ASP A 1 115 ? -39.953 5.226 65.061 1.00 53.47 115 ASP A N 1
ATOM 946 C CA . ASP A 1 115 ? -40.370 6.187 66.095 1.00 53.47 115 ASP A CA 1
ATOM 947 C C . ASP A 1 115 ? -41.670 5.711 66.785 1.00 53.47 115 ASP A C 1
ATOM 949 O O . ASP A 1 115 ? -42.771 6.064 66.351 1.00 53.47 115 ASP A O 1
ATOM 953 N N . PRO A 1 116 ? -41.601 4.894 67.855 1.00 52.00 116 PRO A N 1
ATOM 954 C CA . PRO A 1 116 ? -42.666 4.798 68.838 1.00 52.00 116 PRO A CA 1
ATOM 955 C C . PRO A 1 116 ? -42.498 5.897 69.902 1.00 52.00 116 PRO A C 1
ATOM 957 O O . PRO A 1 116 ? -41.386 6.218 70.320 1.00 52.00 116 PRO A O 1
ATOM 960 N N . SER A 1 117 ? -43.635 6.469 70.303 1.00 46.81 117 SER A N 1
ATOM 961 C CA . SER A 1 117 ? -43.807 7.422 71.412 1.00 46.81 117 SER A CA 1
ATOM 962 C C . SER A 1 117 ? -43.275 6.933 72.758 1.00 46.81 117 SER A C 1
ATOM 964 O O . SER A 1 117 ? -43.248 5.700 72.974 1.00 46.81 117 SER A O 1
#

Foldseek 3Di:
DDDPPDLPDLQVPDDPVLRQDDFDPVDPVSVVVSVVSSVVSVVVVVVVVVVVVVVVVVVVVVVVVVVVVVVVVVVVVVVVVVVVVVVVVVVVVVVVVVVVVVVVVVVVVVVVVPDDD

Secondary structure (DSSP, 8-state):
-------TTTGGGS-GGGSPPPP-TT-HHHHHHHHHHHHHHHHHHHHHHHHHHHHHHHHHHHHHHHHHHHHHHHHHHHHHHHHHHHHHHHHHHHHHHHHHHHHHHHHHHHHHTS---

pLDDT: mean 86.72, std 17.25, range [32.62, 98.81]

Radius of gyration: 42.1 Å; Cα contacts (8 Å, |Δi|>4): 23; chains: 1; bounding box: 89×21×118 Å

Organism: Fundulus heteroclitus (NCBI:txid8078)

Mean predicted aligned error: 10.62 Å